Protein AF-A0A7V6T9Q3-F1 (afdb_monomer)

Solvent-accessible surface area (backbone atoms only — not comparable to full-atom values): 6836 Å² total; per-residue (Å²): 120,49,75,36,64,65,38,37,53,51,34,27,56,59,59,22,57,87,50,34,70,61,52,51,51,50,34,50,53,45,54,53,45,46,51,50,51,31,63,75,65,73,51,61,68,80,44,41,38,49,6,45,50,62,48,45,73,47,48,84,70,83,58,65,66,69,73,46,52,45,35,51,50,40,31,52,51,14,56,68,65,44,74,88,62,87,75,60,72,68,50,68,65,40,28,81,54,86,60,99,61,50,64,34,54,50,34,32,43,48,18,50,52,23,52,51,45,51,54,61,64,70,77,108

Mean predicted aligned error: 5.67 Å

Radius of gyration: 14.33 Å; Cα contacts (8 Å, |Δi|>4): 158; chains: 1; bounding box: 30×29×40 Å

Foldseek 3Di:
DAEDPVLLVVQCQQLAVVPSVLLVVLLVVLQVVLVVLCVVVVWPFPDWYRRQLPIDTDTPDPDLVSQLVSLVVLLVVLVVPPPPDDDDPVLLRDRHRDDPDVNSSSSNSSSVSSVVNSVVVVVD

Sequence (124 aa):
MFVDVVGVLLTVIIVSPRYWYIVLILCFAESFLTVLISMALESSITEVVAGGIFTTVTMKNSNIFHLMISPIFLLLLGWGLHRARRIPWLDLINPVAEFKSPLPVLMMKTALYRIMIIILLSNK

Secondary structure (DSSP, 8-state):
-EE-HHHHHHHHHHH-STTHHHHHHHHHHHHHHHHHHHHHTT--EEEEEE-GGG-EEEESS--HHHHHHHHHHHHHHHHHHTTTPPPPHHHHH-TT---SSHHHHHHHHHHHHHHHHHHHHHT-

Structure (mmCIF, N/CA/C/O backbone):
data_AF-A0A7V6T9Q3-F1
#
_entry.id   AF-A0A7V6T9Q3-F1
#
loop_
_atom_site.group_PDB
_atom_site.id
_atom_site.type_symbol
_atom_site.label_atom_id
_atom_site.label_a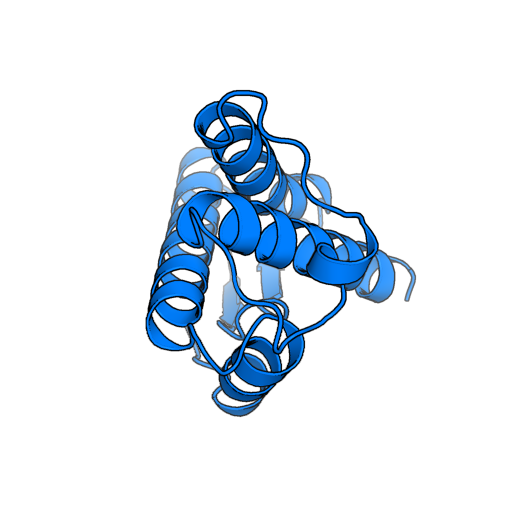lt_id
_atom_site.label_comp_id
_atom_site.label_asym_id
_atom_site.label_entity_id
_atom_site.label_seq_id
_atom_site.pdbx_PDB_ins_code
_atom_site.Cartn_x
_atom_site.Cartn_y
_atom_site.Cartn_z
_atom_site.occupancy
_atom_site.B_iso_or_equiv
_atom_site.auth_seq_id
_atom_site.auth_comp_id
_atom_site.auth_asym_id
_atom_site.auth_atom_id
_atom_site.pdbx_PDB_model_num
ATOM 1 N N . MET A 1 1 ? -2.244 -1.962 -16.749 1.00 72.19 1 MET A N 1
ATOM 2 C CA . MET A 1 1 ? -2.434 -1.736 -15.302 1.00 72.19 1 MET A CA 1
ATOM 3 C C . MET A 1 1 ? -3.295 -2.868 -14.790 1.00 72.19 1 MET A C 1
ATOM 5 O O . MET A 1 1 ? -4.384 -3.057 -15.321 1.00 72.19 1 MET A O 1
ATOM 9 N N . PHE A 1 2 ? -2.787 -3.630 -13.830 1.00 83.38 2 PHE A N 1
ATOM 10 C CA . PHE A 1 2 ? -3.510 -4.737 -13.208 1.00 83.38 2 PHE A CA 1
ATOM 11 C C . PHE A 1 2 ? -3.825 -4.384 -11.758 1.00 83.38 2 PHE A C 1
ATOM 13 O O . PHE A 1 2 ? -3.091 -3.618 -11.136 1.00 83.38 2 PHE A O 1
ATOM 20 N N . VAL A 1 3 ? -4.924 -4.915 -11.229 1.00 85.25 3 VAL A N 1
ATOM 21 C CA . VAL A 1 3 ? -5.287 -4.769 -9.816 1.00 85.25 3 VAL A CA 1
ATOM 22 C C . VAL A 1 3 ? -5.049 -6.109 -9.139 1.00 85.25 3 VAL A C 1
ATOM 24 O O . VAL A 1 3 ? -5.682 -7.101 -9.496 1.00 85.25 3 VAL A O 1
ATOM 27 N N . ASP A 1 4 ? -4.142 -6.132 -8.167 1.00 89.44 4 ASP A N 1
ATOM 28 C CA . ASP A 1 4 ? -3.926 -7.293 -7.311 1.00 89.44 4 ASP A CA 1
ATOM 29 C C . ASP A 1 4 ? -4.925 -7.251 -6.151 1.00 89.44 4 ASP A C 1
ATOM 31 O O . ASP A 1 4 ? -4.722 -6.595 -5.127 1.00 89.44 4 ASP A O 1
ATOM 35 N N . VAL A 1 5 ? -6.036 -7.963 -6.336 1.00 87.69 5 VAL A N 1
ATOM 36 C CA . VAL A 1 5 ? -7.117 -8.054 -5.348 1.00 87.69 5 VAL A CA 1
ATOM 37 C C . VAL A 1 5 ? -6.616 -8.645 -4.028 1.00 87.69 5 VAL A C 1
ATOM 39 O O . VAL A 1 5 ? -7.060 -8.208 -2.964 1.00 87.69 5 VAL A O 1
ATOM 42 N N . VAL A 1 6 ? -5.677 -9.596 -4.075 1.00 90.38 6 VAL A N 1
ATOM 43 C CA . VAL A 1 6 ? -5.126 -10.226 -2.869 1.00 90.38 6 VAL A CA 1
ATOM 44 C C . VAL A 1 6 ? -4.283 -9.214 -2.104 1.00 90.38 6 VAL A C 1
ATOM 46 O O . VAL A 1 6 ? -4.503 -9.030 -0.906 1.00 90.38 6 VAL A O 1
ATOM 49 N N . GLY A 1 7 ? -3.392 -8.494 -2.790 1.00 89.00 7 GLY A N 1
ATOM 50 C CA . GLY A 1 7 ? -2.594 -7.419 -2.200 1.00 89.00 7 GLY A CA 1
ATOM 51 C C . GLY A 1 7 ? -3.453 -6.314 -1.580 1.00 89.00 7 GLY A C 1
ATOM 52 O O . GLY A 1 7 ? -3.213 -5.898 -0.441 1.00 89.00 7 GLY A O 1
ATOM 53 N N . VAL A 1 8 ? -4.512 -5.882 -2.272 1.00 90.12 8 VAL A N 1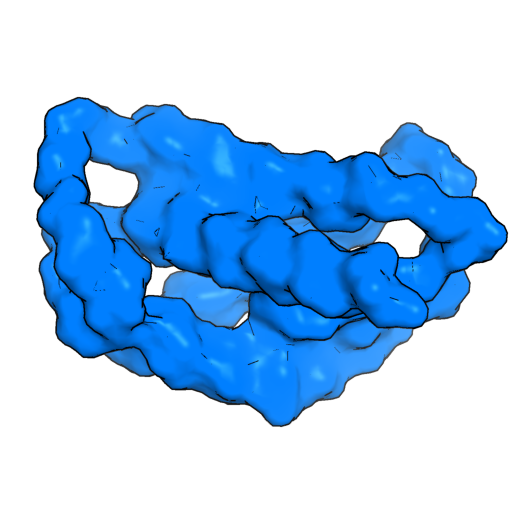
ATOM 54 C CA . VAL A 1 8 ? -5.446 -4.866 -1.757 1.00 90.12 8 VAL A CA 1
ATOM 55 C C . VAL A 1 8 ? -6.179 -5.361 -0.507 1.00 90.12 8 VAL A C 1
ATOM 57 O O . VAL A 1 8 ? -6.269 -4.630 0.482 1.00 90.12 8 VAL A O 1
ATOM 60 N N . LEU A 1 9 ? -6.659 -6.605 -0.502 1.00 91.62 9 LEU A N 1
ATOM 61 C CA . LEU A 1 9 ? -7.345 -7.183 0.654 1.00 91.62 9 LEU A CA 1
ATOM 62 C C . LEU A 1 9 ? -6.392 -7.332 1.850 1.00 91.62 9 LEU A C 1
ATOM 64 O O . LEU A 1 9 ? -6.737 -6.945 2.969 1.00 91.62 9 LEU A O 1
ATOM 68 N N . LEU A 1 10 ? -5.163 -7.801 1.612 1.00 91.94 10 LEU A N 1
ATOM 69 C CA . LEU A 1 10 ? -4.130 -7.898 2.645 1.00 91.94 10 LEU A CA 1
ATOM 70 C C . LEU A 1 10 ? -3.781 -6.516 3.214 1.00 91.94 10 LEU A C 1
ATOM 72 O O . LEU A 1 10 ? -3.622 -6.363 4.424 1.00 91.94 10 LEU A O 1
ATOM 76 N N . THR A 1 11 ? -3.732 -5.495 2.355 1.00 92.06 11 THR A N 1
ATOM 77 C CA . THR A 1 11 ? -3.503 -4.104 2.761 1.00 92.06 11 THR A CA 1
ATOM 78 C C . THR A 1 11 ? -4.572 -3.627 3.742 1.00 92.06 11 THR A C 1
ATOM 80 O O . THR A 1 11 ? -4.242 -3.035 4.770 1.00 92.06 11 THR A O 1
ATOM 83 N N . VAL A 1 12 ? -5.848 -3.909 3.466 1.00 92.62 12 VAL A N 1
ATOM 84 C CA . VAL A 1 12 ? -6.952 -3.537 4.363 1.00 92.62 12 VAL A CA 1
ATOM 85 C C . VAL A 1 12 ? -6.799 -4.207 5.730 1.00 92.62 12 VAL A C 1
ATOM 87 O O . VAL A 1 12 ? -6.946 -3.534 6.750 1.00 92.62 12 VAL A O 1
ATOM 90 N N . ILE A 1 13 ? -6.442 -5.494 5.767 1.00 91.31 13 ILE A N 1
ATOM 91 C CA . ILE A 1 13 ? -6.253 -6.244 7.020 1.00 91.31 13 ILE A CA 1
ATOM 92 C C . ILE A 1 13 ? -5.066 -5.699 7.830 1.00 91.31 13 ILE A C 1
ATOM 94 O O . ILE A 1 13 ? -5.190 -5.504 9.039 1.00 91.31 13 ILE A O 1
ATOM 98 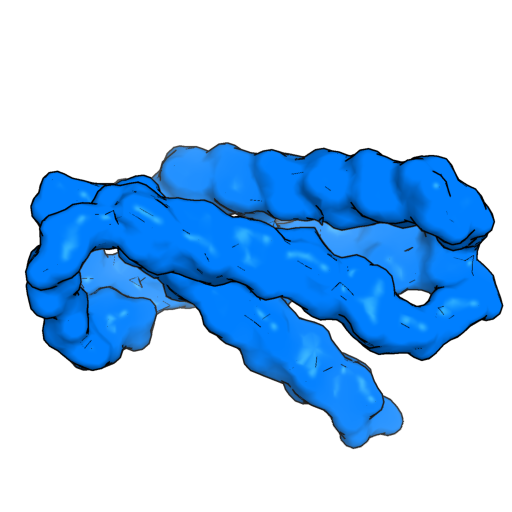N N . ILE A 1 14 ? -3.930 -5.436 7.177 1.00 90.25 14 ILE A N 1
ATOM 99 C CA . ILE A 1 14 ? -2.695 -4.979 7.837 1.00 90.25 14 ILE A CA 1
ATOM 100 C C . ILE A 1 14 ? -2.840 -3.544 8.353 1.00 90.25 14 ILE A C 1
ATOM 102 O O . ILE A 1 14 ? -2.417 -3.225 9.466 1.00 90.25 14 ILE A O 1
ATOM 106 N N . VAL A 1 15 ? -3.423 -2.656 7.547 1.00 90.25 15 VAL A N 1
ATOM 107 C CA . VAL A 1 15 ? -3.491 -1.229 7.874 1.00 90.25 15 VAL A CA 1
ATOM 108 C C . VAL A 1 15 ? -4.614 -0.971 8.870 1.00 90.25 15 VAL A C 1
ATOM 110 O O . VAL A 1 15 ? -4.356 -0.526 9.992 1.00 90.25 15 VAL A O 1
ATOM 113 N N . SER A 1 16 ? -5.860 -1.217 8.469 1.00 90.19 16 SER A N 1
ATOM 114 C CA . SER A 1 16 ? -7.005 -1.150 9.370 1.00 90.19 16 SER A CA 1
ATOM 115 C C . SER A 1 16 ? -8.270 -1.690 8.694 1.00 90.19 16 SER A C 1
ATOM 117 O O . SER A 1 16 ? -8.811 -1.022 7.805 1.00 90.19 16 SER A O 1
ATOM 119 N N . PRO A 1 17 ? -8.816 -2.835 9.145 1.00 89.00 17 PRO A N 1
ATOM 120 C CA . PRO A 1 17 ? -10.073 -3.355 8.615 1.00 89.00 17 PRO A CA 1
ATOM 121 C C . PRO A 1 17 ? -11.261 -2.455 8.978 1.00 89.00 17 PRO A C 1
ATOM 123 O O . PRO A 1 17 ? -12.224 -2.357 8.222 1.00 89.00 17 PRO A O 1
ATOM 126 N N . ARG A 1 18 ? -11.188 -1.739 10.110 1.00 90.06 18 ARG A N 1
ATOM 127 C CA . ARG A 1 18 ? -12.262 -0.845 10.569 1.00 90.06 18 ARG A CA 1
ATOM 128 C C . ARG A 1 18 ? -12.483 0.327 9.613 1.00 90.06 18 ARG A C 1
ATOM 130 O O . ARG A 1 18 ? -13.622 0.699 9.348 1.00 90.06 18 ARG A O 1
ATOM 137 N N . TYR A 1 19 ? -11.402 0.883 9.072 1.00 91.06 19 TYR A N 1
ATOM 138 C CA . TYR A 1 19 ? -11.435 2.020 8.150 1.00 91.06 19 TYR A CA 1
ATOM 139 C C . TYR A 1 19 ? -11.125 1.605 6.706 1.00 91.06 19 TYR A C 1
ATOM 141 O O . TYR A 1 19 ? -10.491 2.359 5.966 1.00 91.06 19 TYR A O 1
ATOM 149 N N . TRP A 1 20 ? -11.584 0.417 6.298 1.00 90.62 20 TRP A N 1
ATOM 150 C CA . TRP A 1 20 ? -11.298 -0.183 4.990 1.00 90.62 20 TRP A CA 1
ATOM 151 C C . TRP A 1 20 ? -11.521 0.775 3.809 1.00 90.62 20 TRP A C 1
ATOM 153 O O . TRP A 1 20 ? -10.661 0.886 2.941 1.00 90.62 20 TRP A O 1
ATOM 163 N N . TYR A 1 21 ? -12.619 1.537 3.810 1.00 91.50 21 TYR A N 1
ATOM 164 C CA . TYR A 1 21 ? -12.926 2.503 2.751 1.00 91.50 21 TYR A CA 1
ATOM 165 C C . TYR A 1 21 ? -11.876 3.621 2.633 1.00 91.50 21 TYR A C 1
ATOM 167 O O . TYR A 1 21 ? -11.457 3.969 1.531 1.00 91.50 21 TYR A O 1
ATOM 175 N N . ILE A 1 22 ? -11.396 4.151 3.766 1.00 91.62 22 ILE A N 1
ATOM 176 C CA . ILE A 1 22 ? -10.340 5.176 3.775 1.00 91.62 22 ILE A CA 1
ATOM 177 C C . ILE A 1 22 ? -9.037 4.572 3.248 1.00 91.62 22 ILE A C 1
ATOM 179 O O . ILE A 1 22 ? -8.360 5.196 2.435 1.00 91.62 22 ILE A O 1
ATOM 183 N N . VAL A 1 23 ? -8.704 3.346 3.664 1.00 92.06 23 VAL A N 1
ATOM 184 C CA . VAL A 1 23 ? -7.504 2.639 3.192 1.00 92.06 23 VAL A CA 1
ATOM 185 C C . VAL A 1 23 ? -7.549 2.427 1.677 1.00 92.06 23 VAL A C 1
ATOM 187 O O . VAL A 1 23 ? -6.549 2.679 1.007 1.00 92.06 23 VAL A O 1
ATOM 190 N N . LEU A 1 24 ? -8.700 2.041 1.118 1.00 91.69 24 LEU A N 1
ATOM 191 C CA . LEU A 1 24 ? -8.872 1.879 -0.329 1.00 91.69 24 LEU A CA 1
ATOM 192 C C . LEU A 1 24 ? -8.675 3.195 -1.089 1.00 91.69 24 LEU A C 1
ATOM 194 O O . LEU A 1 24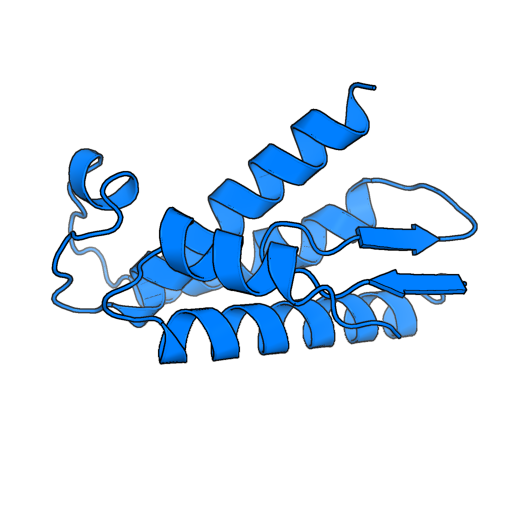 ? -7.936 3.217 -2.074 1.00 91.69 24 LEU A O 1
ATOM 198 N N . ILE A 1 25 ? -9.270 4.297 -0.614 1.00 92.38 25 ILE A N 1
ATOM 199 C CA . ILE A 1 25 ? -9.066 5.624 -1.218 1.00 92.38 25 ILE A CA 1
ATOM 200 C C . ILE A 1 25 ? -7.591 6.011 -1.181 1.00 92.38 25 ILE A C 1
ATOM 202 O O . ILE A 1 25 ? -7.065 6.501 -2.177 1.00 92.38 25 ILE A O 1
ATOM 206 N N . LEU A 1 26 ? -6.916 5.786 -0.053 1.00 92.12 26 LEU A N 1
ATOM 207 C CA . LEU A 1 26 ? -5.496 6.095 0.077 1.00 92.12 26 LEU A CA 1
ATOM 208 C C . LEU A 1 26 ? -4.650 5.268 -0.889 1.00 92.12 26 LEU A C 1
ATOM 210 O O . LEU A 1 26 ? -3.790 5.831 -1.555 1.00 92.12 26 LEU A O 1
ATOM 214 N N . CYS A 1 27 ? -4.930 3.971 -1.034 1.00 89.94 27 CYS A N 1
ATOM 215 C CA . CYS A 1 27 ? -4.238 3.108 -1.996 1.00 89.94 27 CYS A CA 1
ATOM 216 C C . CYS A 1 27 ? -4.446 3.570 -3.444 1.00 89.94 27 CYS A C 1
ATOM 218 O O . CYS A 1 27 ? -3.510 3.548 -4.248 1.00 89.94 27 CYS A O 1
ATOM 220 N N . PHE A 1 28 ? -5.662 4.006 -3.777 1.00 89.88 28 PHE A N 1
ATOM 221 C CA . PHE A 1 28 ? -5.971 4.553 -5.092 1.00 89.88 28 PHE A CA 1
ATOM 222 C C . PHE A 1 28 ? -5.242 5.879 -5.340 1.00 89.88 28 PHE A C 1
ATOM 224 O O . PHE A 1 28 ? -4.563 6.022 -6.356 1.00 89.88 28 PHE A O 1
ATOM 231 N N . ALA A 1 29 ? -5.334 6.823 -4.399 1.00 90.50 29 ALA A N 1
ATOM 232 C CA . ALA A 1 29 ? -4.677 8.124 -4.486 1.00 90.50 29 ALA A CA 1
ATOM 233 C C . ALA A 1 29 ? -3.156 7.977 -4.607 1.00 90.50 29 ALA A C 1
ATOM 235 O O . ALA A 1 29 ? -2.528 8.662 -5.406 1.00 90.50 29 ALA A O 1
ATOM 236 N N . GLU A 1 30 ? -2.577 7.044 -3.858 1.00 89.00 30 GLU A N 1
ATOM 237 C CA . GLU A 1 30 ? -1.163 6.702 -3.929 1.00 89.00 30 GLU A CA 1
ATOM 238 C C . GLU A 1 30 ? -0.775 6.177 -5.320 1.00 89.00 30 GLU A C 1
ATOM 240 O O . GLU A 1 30 ? 0.193 6.652 -5.920 1.00 89.00 30 GLU A O 1
ATOM 245 N N . SER A 1 31 ? -1.535 5.216 -5.854 1.00 86.69 31 SER A N 1
ATOM 246 C CA . SER A 1 31 ? -1.212 4.597 -7.146 1.00 86.69 31 SER A CA 1
ATOM 247 C C . SER A 1 31 ? -1.319 5.632 -8.263 1.00 86.69 31 SER A C 1
ATOM 249 O O . SER A 1 31 ? -0.461 5.709 -9.141 1.00 86.69 31 SER A O 1
ATOM 251 N N . PHE A 1 32 ? -2.342 6.484 -8.184 1.00 88.69 32 PHE A N 1
ATOM 252 C CA . PHE A 1 32 ? -2.535 7.611 -9.087 1.00 88.69 32 PHE A CA 1
ATOM 253 C C . PHE A 1 32 ? -1.376 8.613 -9.010 1.00 88.69 32 PHE A C 1
ATOM 255 O O . PHE A 1 32 ? -0.845 9.027 -10.039 1.00 88.69 32 PHE A O 1
ATOM 262 N N . LEU A 1 33 ? -0.927 8.951 -7.801 1.00 88.38 33 LEU A N 1
ATOM 263 C CA . LEU A 1 33 ? 0.195 9.858 -7.581 1.00 88.38 33 LEU A CA 1
ATOM 264 C C . LEU A 1 33 ? 1.509 9.271 -8.115 1.00 88.38 33 LEU A C 1
ATOM 266 O O . LEU A 1 33 ? 2.285 9.981 -8.750 1.00 88.38 33 LEU A O 1
ATOM 270 N N . THR A 1 34 ? 1.729 7.968 -7.943 1.00 85.88 34 THR A N 1
ATOM 271 C CA . THR A 1 34 ? 2.896 7.264 -8.498 1.00 85.88 34 THR A CA 1
ATOM 272 C C . THR A 1 34 ? 2.917 7.336 -10.027 1.00 85.88 34 THR A C 1
ATOM 274 O O . THR A 1 34 ? 3.964 7.602 -10.622 1.00 85.88 34 THR A O 1
ATOM 277 N N . VAL A 1 35 ? 1.761 7.153 -10.674 1.00 85.75 35 VAL A N 1
ATOM 278 C CA . VAL A 1 35 ? 1.626 7.297 -12.131 1.00 85.75 35 VAL A CA 1
ATOM 279 C C . VAL A 1 35 ? 1.892 8.740 -12.565 1.00 85.75 35 VAL A C 1
ATOM 281 O O . VAL A 1 35 ? 2.670 8.948 -13.493 1.00 85.75 35 VAL A O 1
ATOM 284 N N . LEU A 1 36 ? 1.328 9.736 -11.871 1.00 86.50 36 LEU A N 1
ATOM 285 C CA . LEU A 1 36 ? 1.562 11.155 -12.169 1.00 86.50 36 LEU A CA 1
ATOM 286 C C . LEU A 1 36 ? 3.037 11.548 -12.055 1.00 86.50 36 LEU A C 1
ATOM 288 O O . LEU A 1 36 ? 3.564 12.196 -12.955 1.00 86.50 36 LEU A O 1
ATOM 292 N N . ILE A 1 37 ? 3.713 11.140 -10.976 1.00 83.94 37 ILE A N 1
ATOM 293 C CA . ILE A 1 37 ? 5.152 11.386 -10.791 1.00 83.94 37 ILE A CA 1
ATOM 294 C C . ILE A 1 37 ? 5.943 10.780 -11.944 1.00 83.94 37 ILE A C 1
ATOM 296 O O . ILE A 1 37 ? 6.868 11.398 -12.460 1.00 83.94 37 ILE A O 1
ATOM 300 N N . SER A 1 38 ? 5.583 9.569 -12.347 1.00 80.38 38 SER A N 1
ATOM 301 C CA . SER A 1 38 ? 6.300 8.864 -13.401 1.00 80.38 38 SER A CA 1
ATOM 302 C C . SER A 1 38 ? 6.100 9.515 -14.770 1.00 80.38 38 SER A C 1
ATOM 304 O O . SER A 1 38 ? 7.060 9.654 -15.522 1.00 80.38 38 SER A O 1
ATOM 306 N N . MET A 1 39 ? 4.888 10.003 -15.060 1.00 82.12 39 MET A N 1
ATOM 307 C CA . MET A 1 39 ? 4.628 10.832 -16.243 1.00 82.12 39 MET A CA 1
ATOM 308 C C . MET A 1 39 ? 5.431 12.137 -16.204 1.00 82.12 39 MET A C 1
ATOM 310 O O . MET A 1 39 ? 6.025 12.515 -17.208 1.00 82.12 39 MET A O 1
ATOM 314 N N . ALA A 1 40 ? 5.482 12.806 -15.049 1.00 83.75 40 ALA A N 1
ATOM 315 C CA . ALA A 1 40 ? 6.207 14.066 -14.881 1.00 83.75 40 ALA A CA 1
ATOM 316 C C . ALA A 1 40 ? 7.734 13.911 -14.992 1.00 83.75 40 ALA A C 1
ATOM 318 O O . ALA A 1 40 ? 8.416 14.855 -15.378 1.00 83.75 40 ALA A O 1
ATOM 319 N N . LEU A 1 41 ? 8.270 12.739 -14.646 1.00 79.19 41 LEU A N 1
ATOM 320 C CA . LEU A 1 41 ? 9.703 12.430 -14.689 1.00 79.19 41 LEU A CA 1
ATOM 321 C C . LEU A 1 41 ? 10.128 11.701 -15.973 1.00 79.19 41 LEU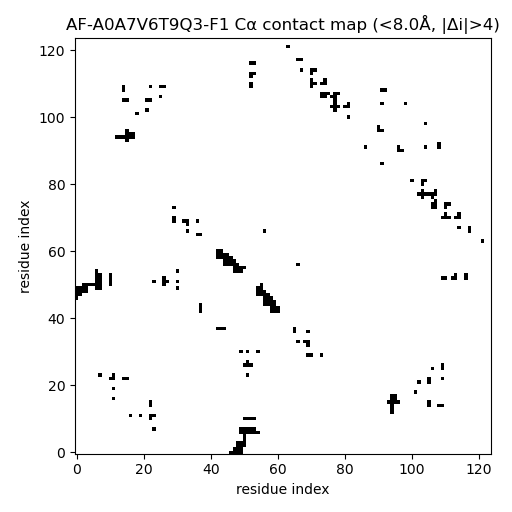 A C 1
ATOM 323 O O . LEU A 1 41 ? 11.246 11.193 -16.028 1.00 79.19 41 LEU A O 1
ATOM 327 N N . GLU A 1 42 ? 9.241 11.615 -16.973 1.00 74.50 42 GLU A N 1
ATOM 328 C CA . GLU A 1 42 ? 9.459 10.896 -18.240 1.00 74.50 42 GLU A CA 1
ATOM 329 C C . GLU A 1 42 ? 9.975 9.456 -18.045 1.00 74.50 42 GLU A C 1
ATOM 331 O O . GLU A 1 42 ? 10.687 8.895 -18.886 1.00 74.50 42 GLU A O 1
ATOM 336 N N . SER A 1 43 ? 9.620 8.817 -16.926 1.00 70.62 43 SER A N 1
ATOM 337 C CA . SER A 1 43 ? 10.030 7.443 -16.677 1.00 70.62 43 SER A CA 1
ATOM 338 C C . SER A 1 43 ? 9.149 6.505 -17.502 1.00 70.62 43 SER A C 1
ATOM 340 O O . SER A 1 43 ? 7.920 6.521 -17.434 1.00 70.62 43 SER A O 1
ATOM 342 N N . SER A 1 44 ? 9.785 5.671 -18.330 1.00 71.06 44 SER A N 1
ATOM 343 C CA . SER A 1 44 ? 9.080 4.665 -19.129 1.00 71.06 44 SER A CA 1
ATOM 344 C C . SER A 1 44 ? 8.588 3.531 -18.227 1.00 71.06 44 SER A C 1
ATOM 346 O O . SER A 1 44 ? 9.266 2.516 -18.034 1.00 71.06 44 SER A O 1
ATOM 348 N N . ILE A 1 45 ? 7.404 3.726 -17.641 1.00 72.19 45 ILE A N 1
ATOM 349 C CA . ILE A 1 45 ? 6.673 2.667 -16.947 1.00 72.19 45 ILE A CA 1
ATOM 350 C C . ILE A 1 45 ? 6.190 1.658 -17.983 1.00 72.19 45 ILE A C 1
ATOM 352 O O . ILE A 1 45 ? 5.469 2.012 -18.917 1.00 72.19 45 ILE A O 1
ATOM 356 N N . THR A 1 46 ? 6.548 0.395 -17.791 1.00 74.81 46 THR A N 1
ATOM 357 C CA . THR A 1 46 ? 6.046 -0.704 -18.620 1.00 74.81 46 THR A CA 1
ATOM 358 C C . THR A 1 46 ? 4.824 -1.355 -17.987 1.00 74.81 46 THR A C 1
ATOM 360 O O . THR A 1 46 ? 3.903 -1.754 -18.697 1.00 74.81 46 THR A O 1
ATOM 363 N N . GLU A 1 47 ? 4.773 -1.422 -16.654 1.00 80.06 47 GLU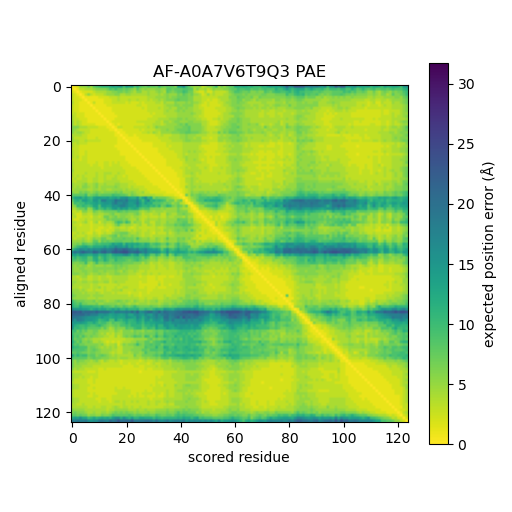 A N 1
ATOM 364 C CA . GLU A 1 47 ? 3.690 -2.089 -15.938 1.00 80.06 47 GLU A CA 1
ATOM 365 C C . GLU A 1 47 ? 3.459 -1.502 -14.539 1.00 80.06 47 GLU A C 1
ATOM 367 O O . GLU A 1 47 ? 4.396 -1.142 -13.830 1.00 80.06 47 GLU A O 1
ATOM 372 N N . VAL A 1 48 ? 2.188 -1.429 -14.134 1.00 82.19 48 VAL A N 1
ATOM 373 C CA . VAL A 1 48 ? 1.758 -1.080 -12.772 1.00 82.19 48 VAL A CA 1
ATOM 374 C C . VAL A 1 48 ? 0.803 -2.163 -12.292 1.00 82.19 48 VAL A C 1
ATOM 376 O O . VAL A 1 48 ? -0.244 -2.379 -12.921 1.00 82.19 48 VAL A O 1
ATOM 379 N N . VAL A 1 49 ? 1.149 -2.802 -11.176 1.00 85.56 49 VAL A N 1
ATOM 380 C CA . VAL A 1 49 ? 0.292 -3.746 -10.451 1.00 85.56 49 VAL A CA 1
ATOM 381 C C . VAL A 1 49 ? -0.149 -3.069 -9.158 1.00 85.56 49 VAL A C 1
ATOM 383 O O . VAL A 1 49 ? 0.655 -2.862 -8.254 1.00 85.56 49 VAL A O 1
ATOM 386 N N . ALA A 1 50 ? -1.419 -2.674 -9.083 1.00 84.62 50 ALA A N 1
ATOM 387 C CA . ALA A 1 50 ? -1.998 -1.974 -7.941 1.00 84.62 50 ALA A CA 1
ATOM 388 C C . ALA A 1 50 ? -2.422 -2.974 -6.853 1.00 84.62 50 ALA A C 1
ATOM 390 O O . ALA A 1 50 ? -3.466 -3.612 -6.971 1.00 84.62 50 ALA A O 1
ATOM 391 N N . GLY A 1 51 ? -1.607 -3.089 -5.801 1.00 84.75 51 GLY A N 1
ATOM 392 C CA . GLY A 1 51 ? -1.784 -4.014 -4.671 1.00 84.75 51 GLY A CA 1
ATOM 393 C C . GLY A 1 51 ? -1.863 -3.316 -3.308 1.00 84.75 51 GLY A C 1
ATOM 394 O O . GLY A 1 51 ? -1.675 -3.950 -2.275 1.00 84.75 51 GLY A O 1
ATOM 395 N N . GLY A 1 52 ? -2.073 -1.996 -3.279 1.00 88.12 52 GLY A N 1
ATOM 396 C CA . GLY A 1 52 ? -2.106 -1.197 -2.051 1.00 88.12 52 GLY A CA 1
ATOM 397 C C . GLY A 1 52 ? -0.708 -0.915 -1.499 1.00 88.12 52 GLY A C 1
ATOM 398 O O . GLY A 1 52 ? 0.089 -0.229 -2.141 1.00 88.12 52 GLY A O 1
ATOM 399 N N . ILE A 1 53 ? -0.381 -1.437 -0.314 1.00 88.75 53 ILE A N 1
ATOM 400 C CA . ILE A 1 53 ? 1.000 -1.341 0.204 1.00 88.75 53 ILE A CA 1
ATOM 401 C C . ILE A 1 53 ? 1.975 -2.223 -0.595 1.00 88.75 53 ILE A C 1
ATOM 403 O O . ILE A 1 53 ? 3.179 -1.995 -0.535 1.00 88.75 53 ILE A O 1
ATOM 407 N N . PHE A 1 54 ? 1.451 -3.175 -1.376 1.00 87.06 54 PHE A N 1
ATOM 408 C CA . PHE A 1 54 ? 2.208 -4.066 -2.260 1.00 87.06 54 PHE A CA 1
ATOM 409 C C . PHE A 1 54 ? 2.237 -3.607 -3.720 1.00 87.06 54 PHE A C 1
ATOM 411 O O . PHE A 1 54 ? 2.633 -4.379 -4.585 1.00 87.06 54 PHE A O 1
ATOM 418 N N . THR A 1 55 ? 1.794 -2.385 -4.031 1.00 84.25 55 THR A N 1
ATOM 419 C CA . THR A 1 55 ? 1.825 -1.901 -5.416 1.00 84.25 55 THR A CA 1
ATOM 420 C C . THR A 1 55 ? 3.250 -1.926 -5.960 1.00 84.25 55 THR A C 1
ATOM 422 O O . THR A 1 55 ? 4.154 -1.310 -5.391 1.00 84.25 55 THR A O 1
ATOM 425 N N . THR A 1 56 ? 3.433 -2.602 -7.092 1.00 82.06 56 THR A N 1
ATOM 426 C CA . THR A 1 56 ? 4.709 -2.675 -7.803 1.00 82.06 56 THR A CA 1
ATOM 427 C C . THR A 1 56 ? 4.616 -1.913 -9.115 1.00 82.06 56 THR A C 1
ATOM 429 O O . THR A 1 56 ? 3.625 -2.017 -9.844 1.00 82.06 56 THR A O 1
ATOM 432 N N . VAL A 1 57 ? 5.668 -1.161 -9.434 1.00 80.50 57 VAL A N 1
ATOM 433 C CA . VAL A 1 57 ? 5.804 -0.477 -10.721 1.00 80.50 57 VAL A CA 1
ATOM 434 C C . VAL A 1 57 ? 7.069 -0.973 -11.398 1.00 80.50 57 VAL A C 1
ATOM 436 O O . VAL A 1 57 ? 8.169 -0.817 -10.868 1.00 80.50 57 VAL A O 1
ATOM 439 N N . THR A 1 58 ? 6.901 -1.565 -12.573 1.00 77.81 58 THR A N 1
ATOM 440 C CA . THR A 1 58 ? 8.002 -2.021 -13.413 1.00 77.81 58 THR A CA 1
ATOM 441 C C . THR A 1 58 ? 8.438 -0.854 -14.294 1.00 77.81 58 THR A C 1
ATOM 443 O O . THR A 1 58 ? 7.661 -0.337 -15.102 1.00 77.81 58 THR A O 1
ATOM 446 N N . MET A 1 59 ? 9.680 -0.406 -14.111 1.00 73.69 59 MET A N 1
ATOM 447 C CA . MET A 1 59 ? 10.295 0.680 -14.877 1.00 73.69 59 MET A CA 1
ATOM 448 C C . MET A 1 59 ? 11.508 0.158 -15.640 1.00 73.69 59 MET A C 1
ATOM 450 O O . MET A 1 59 ? 12.253 -0.680 -15.134 1.00 73.69 59 MET A O 1
ATOM 454 N N . LYS A 1 60 ? 11.748 0.700 -16.839 1.00 66.25 60 LYS A N 1
ATOM 455 C CA . LYS A 1 60 ? 12.918 0.346 -17.661 1.00 66.25 60 LYS A CA 1
ATOM 456 C C . LYS A 1 60 ? 14.255 0.771 -17.027 1.00 66.25 60 LYS A C 1
ATOM 458 O O . LYS A 1 60 ? 15.279 0.163 -17.314 1.00 66.25 60 LYS A O 1
ATOM 463 N N . ASN A 1 61 ? 14.240 1.799 -16.171 1.00 66.94 61 ASN A N 1
ATOM 464 C CA . ASN A 1 61 ? 15.385 2.252 -15.380 1.00 66.94 61 ASN A CA 1
ATOM 465 C C . ASN A 1 61 ? 15.027 2.163 -13.887 1.00 66.94 61 ASN A C 1
ATOM 467 O O . ASN A 1 61 ? 14.151 2.886 -13.411 1.00 66.94 61 ASN A O 1
ATOM 471 N N . SER A 1 62 ? 15.651 1.237 -13.160 1.00 64.00 62 SER A N 1
ATOM 472 C CA . SER A 1 62 ? 15.232 0.788 -11.825 1.00 64.00 62 SER A CA 1
ATOM 473 C C . SER A 1 62 ? 15.741 1.683 -10.689 1.00 64.00 62 SER A C 1
ATOM 475 O O . SER A 1 62 ? 16.335 1.205 -9.721 1.00 64.00 62 SER A O 1
ATOM 477 N N . ASN A 1 63 ? 15.516 2.993 -10.778 1.00 70.88 63 ASN A N 1
ATOM 478 C CA . ASN A 1 63 ? 15.844 3.888 -9.674 1.00 70.88 63 ASN A CA 1
ATOM 479 C C . ASN A 1 63 ? 14.774 3.781 -8.578 1.00 70.88 63 ASN A C 1
ATOM 481 O O . ASN A 1 63 ? 13.686 4.350 -8.687 1.00 70.88 63 ASN A O 1
ATOM 485 N N . ILE A 1 64 ? 15.127 3.100 -7.484 1.00 75.88 64 ILE A N 1
ATOM 486 C CA . ILE A 1 64 ? 14.302 2.923 -6.271 1.00 75.88 64 ILE A CA 1
ATOM 487 C C . ILE A 1 64 ? 13.784 4.265 -5.730 1.00 75.88 64 ILE A C 1
ATOM 489 O O . ILE A 1 64 ? 12.693 4.336 -5.165 1.00 75.88 64 ILE A O 1
ATOM 493 N N . PHE A 1 65 ? 14.534 5.349 -5.955 1.00 76.88 65 PHE A N 1
ATOM 494 C CA . PHE A 1 65 ? 14.164 6.696 -5.533 1.00 76.88 65 PHE A CA 1
ATOM 495 C C . PHE A 1 65 ? 12.770 7.113 -6.028 1.00 76.88 65 PHE A C 1
ATOM 497 O O . PHE A 1 65 ? 11.993 7.645 -5.241 1.00 76.88 65 PHE A O 1
ATOM 504 N N . HIS A 1 66 ? 12.397 6.805 -7.276 1.00 77.06 66 HIS A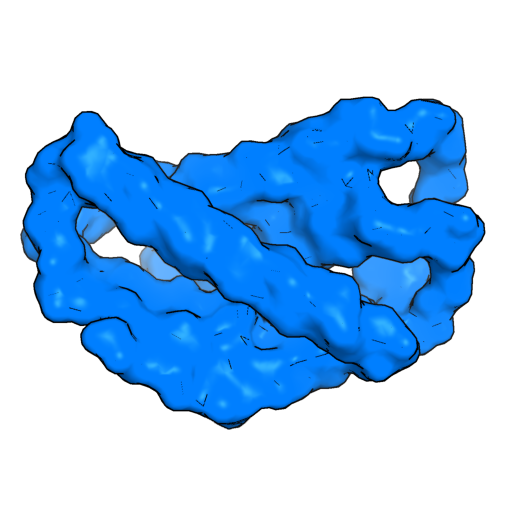 N 1
ATOM 505 C CA . HIS A 1 66 ? 11.085 7.189 -7.819 1.00 77.06 66 HIS A CA 1
ATOM 506 C C . HIS A 1 66 ? 9.921 6.521 -7.080 1.00 77.06 66 HIS A C 1
ATOM 508 O O . HIS A 1 66 ? 8.904 7.162 -6.818 1.00 77.06 66 HIS A O 1
ATOM 514 N N . LEU A 1 67 ? 10.098 5.258 -6.686 1.00 82.31 67 LEU A N 1
ATOM 515 C CA . LEU A 1 67 ? 9.102 4.485 -5.941 1.00 82.31 67 LEU A CA 1
ATOM 516 C C . LEU A 1 67 ? 8.900 5.021 -4.517 1.00 82.31 67 LEU A C 1
ATOM 518 O O . LEU A 1 67 ? 7.839 4.815 -3.931 1.00 82.31 67 LEU A O 1
ATOM 522 N N . MET A 1 68 ? 9.898 5.718 -3.965 1.00 86.19 68 MET A N 1
ATOM 523 C CA . MET A 1 68 ? 9.851 6.286 -2.617 1.00 86.19 68 MET A CA 1
ATOM 524 C C . MET A 1 68 ? 9.174 7.659 -2.548 1.00 86.19 68 MET A C 1
ATOM 526 O O . MET A 1 68 ? 8.638 8.006 -1.497 1.00 86.19 68 MET A O 1
ATOM 530 N N . ILE A 1 69 ? 9.142 8.434 -3.638 1.00 87.19 69 ILE A N 1
ATOM 531 C CA . ILE A 1 69 ? 8.597 9.805 -3.611 1.00 87.19 69 ILE A CA 1
ATOM 532 C C . ILE A 1 69 ? 7.115 9.802 -3.210 1.00 87.19 69 ILE A C 1
ATOM 534 O O . ILE A 1 69 ? 6.707 10.586 -2.356 1.00 87.19 69 ILE A O 1
ATOM 538 N N . SER A 1 70 ? 6.320 8.897 -3.785 1.00 87.50 70 SER A N 1
ATOM 539 C CA . SER A 1 70 ? 4.881 8.797 -3.508 1.00 87.50 70 SER A CA 1
ATOM 540 C C . SER A 1 70 ? 4.556 8.496 -2.032 1.00 87.50 70 SER A C 1
ATOM 542 O O . SER A 1 70 ? 3.838 9.285 -1.403 1.00 87.50 70 SER A O 1
ATOM 544 N N . PRO A 1 71 ? 5.104 7.433 -1.407 1.00 90.50 71 PRO A N 1
ATOM 545 C CA . PRO A 1 71 ? 4.848 7.186 0.005 1.00 90.50 71 PRO A CA 1
ATOM 546 C C . PRO A 1 71 ? 5.442 8.267 0.914 1.00 90.50 71 PRO A C 1
ATOM 548 O O . PRO A 1 71 ? 4.808 8.618 1.907 1.00 90.50 71 PRO A O 1
ATOM 551 N N . ILE A 1 72 ? 6.601 8.850 0.583 1.00 91.81 72 ILE A N 1
ATOM 552 C CA . ILE A 1 72 ? 7.161 9.972 1.358 1.00 91.81 72 ILE A CA 1
ATOM 553 C C . ILE A 1 72 ? 6.213 11.175 1.323 1.00 91.81 72 ILE A C 1
ATOM 555 O O . ILE A 1 72 ? 5.961 11.788 2.361 1.00 91.81 72 ILE A O 1
ATOM 559 N N . PHE A 1 73 ? 5.637 11.486 0.162 1.00 91.25 73 PHE A N 1
ATOM 560 C CA . PHE A 1 73 ? 4.662 12.564 0.032 1.00 91.25 73 PHE A CA 1
ATOM 561 C C . PHE A 1 73 ? 3.427 12.328 0.913 1.00 91.25 73 PHE A C 1
ATOM 563 O O . PHE A 1 73 ? 3.025 13.222 1.659 1.00 91.25 73 PHE A O 1
ATOM 570 N N . LEU A 1 74 ? 2.859 11.116 0.903 1.00 90.50 74 LEU A N 1
ATOM 571 C CA . LEU A 1 74 ? 1.728 10.770 1.775 1.00 90.50 74 LEU A CA 1
ATOM 572 C C . LEU A 1 74 ? 2.083 10.825 3.262 1.00 90.50 74 LEU A C 1
ATOM 574 O O . LEU A 1 74 ? 1.253 11.245 4.069 1.00 90.50 74 LEU A O 1
ATOM 578 N N . LEU A 1 75 ? 3.302 10.426 3.625 1.00 92.56 75 LEU A N 1
ATOM 579 C CA . LEU A 1 75 ? 3.790 10.483 5.000 1.00 92.56 75 LEU A CA 1
ATOM 580 C C . LEU A 1 75 ? 3.896 11.930 5.492 1.00 92.56 75 LEU A C 1
ATOM 582 O O . LEU A 1 75 ? 3.390 12.251 6.569 1.00 92.56 75 LEU A O 1
ATOM 586 N N . LEU A 1 76 ? 4.496 12.810 4.686 1.00 92.19 76 LEU A N 1
ATOM 587 C CA . LEU A 1 76 ? 4.612 14.238 4.987 1.00 92.19 76 LEU A CA 1
ATOM 588 C C . LEU A 1 76 ? 3.239 14.910 5.065 1.00 92.19 76 LEU A C 1
ATOM 590 O O . LEU A 1 76 ? 2.992 15.699 5.979 1.00 92.19 76 LEU A O 1
ATOM 594 N N . LEU A 1 77 ? 2.323 14.566 4.156 1.00 90.88 77 LEU A N 1
ATOM 595 C CA . LEU A 1 77 ? 0.965 15.105 4.158 1.00 90.88 77 LEU A CA 1
ATOM 596 C C . LEU A 1 77 ? 0.183 14.624 5.390 1.00 90.88 77 LEU A C 1
ATOM 598 O O . LEU A 1 77 ? -0.426 15.436 6.086 1.00 90.88 77 LEU A O 1
ATOM 602 N N . GLY A 1 78 ? 0.283 13.338 5.737 1.00 88.69 78 GLY A N 1
ATOM 603 C CA . GLY A 1 78 ? -0.277 12.794 6.976 1.00 88.69 78 GLY A CA 1
ATOM 604 C C . GLY A 1 78 ? 0.255 13.513 8.219 1.00 88.69 78 GLY A C 1
ATOM 605 O O . GLY A 1 78 ? -0.527 13.880 9.097 1.00 88.69 78 GLY A O 1
ATOM 606 N N . TRP A 1 79 ? 1.562 13.794 8.261 1.00 87.81 79 TRP A N 1
ATOM 607 C CA . TRP A 1 79 ? 2.204 14.561 9.335 1.00 87.81 79 TRP A CA 1
ATOM 608 C C . TRP A 1 79 ? 1.713 15.999 9.429 1.00 87.81 79 TRP A C 1
ATOM 610 O O . TRP A 1 79 ? 1.351 16.447 10.520 1.00 87.81 79 TRP A O 1
ATOM 620 N N . GLY A 1 80 ? 1.614 16.700 8.301 1.00 87.94 80 GLY A N 1
ATOM 621 C CA . GLY A 1 80 ? 1.086 18.062 8.249 1.00 87.94 80 GLY A CA 1
ATOM 622 C C . GLY A 1 80 ? -0.356 18.161 8.758 1.00 87.94 80 GLY A C 1
ATOM 623 O O . GLY A 1 80 ? -0.690 19.081 9.508 1.00 87.94 80 GLY A O 1
ATOM 624 N N . LEU A 1 81 ? -1.209 17.184 8.425 1.00 87.88 81 LEU A N 1
ATOM 625 C CA . LEU A 1 81 ? -2.601 17.162 8.888 1.00 87.88 81 LEU A CA 1
ATOM 626 C C . LEU A 1 81 ? -2.763 16.745 10.359 1.00 87.88 81 LEU A C 1
ATOM 628 O O . LEU A 1 81 ? -3.818 16.996 10.946 1.00 87.88 81 LEU A O 1
ATOM 632 N N . HIS A 1 82 ? -1.748 16.142 10.986 1.00 82.12 82 HIS A N 1
ATOM 633 C CA . HIS A 1 82 ? -1.876 15.544 12.319 1.00 82.12 82 HIS A CA 1
ATOM 634 C C . HIS A 1 82 ? -2.009 16.559 13.485 1.00 82.12 82 HIS A C 1
ATOM 636 O O . HIS A 1 82 ? -2.296 16.166 14.618 1.00 82.12 82 HIS A O 1
ATOM 642 N N . ARG A 1 83 ? -1.849 17.873 13.240 1.00 71.94 83 ARG A N 1
ATOM 643 C CA . ARG A 1 83 ? -2.087 18.982 14.205 1.00 71.94 83 ARG A CA 1
ATOM 644 C C . ARG A 1 83 ? -1.672 18.670 15.660 1.00 71.94 83 ARG A C 1
ATOM 646 O O . ARG A 1 83 ? -2.472 18.786 16.586 1.00 71.94 83 ARG A O 1
ATOM 653 N N . ALA A 1 84 ? -0.411 18.275 15.854 1.00 64.44 84 ALA A N 1
ATOM 654 C CA . ALA A 1 84 ? 0.259 18.132 17.157 1.00 64.44 84 ALA A CA 1
ATOM 655 C C . ALA A 1 84 ? -0.423 17.225 18.209 1.00 64.44 84 ALA A C 1
ATOM 657 O O . ALA A 1 84 ? -0.032 17.234 19.379 1.00 64.44 84 ALA A O 1
ATOM 658 N N . ARG A 1 85 ? -1.409 16.399 17.835 1.00 68.94 85 ARG A N 1
ATOM 659 C CA . ARG A 1 85 ? -1.921 15.361 18.741 1.00 68.94 85 ARG A CA 1
ATOM 660 C C . ARG A 1 85 ? -0.834 14.295 18.918 1.00 68.94 85 ARG A C 1
ATOM 662 O O . ARG A 1 85 ? -0.092 14.007 17.984 1.00 68.94 85 ARG A O 1
ATOM 669 N N . ARG A 1 86 ? -0.702 13.711 20.111 1.00 70.62 86 ARG A N 1
ATOM 670 C CA . ARG A 1 86 ? 0.171 12.542 20.302 1.00 70.62 86 ARG A CA 1
ATOM 671 C C . ARG A 1 86 ? -0.585 11.296 19.850 1.00 70.62 86 ARG A C 1
ATOM 673 O O . ARG A 1 86 ? -1.670 11.040 20.365 1.00 70.62 86 ARG A O 1
ATOM 680 N N . ILE A 1 87 ? -0.019 10.544 18.908 1.00 67.69 87 ILE A N 1
ATOM 681 C CA . ILE A 1 87 ? -0.457 9.173 18.612 1.00 67.69 87 ILE A CA 1
ATOM 682 C C . ILE A 1 87 ? 0.375 8.253 19.505 1.00 67.69 87 ILE A C 1
ATOM 684 O O . ILE A 1 87 ? 1.606 8.344 19.469 1.00 67.69 87 ILE A O 1
ATOM 688 N N . PRO A 1 88 ? -0.240 7.377 20.308 1.00 77.44 88 PRO A N 1
ATOM 689 C CA . PRO A 1 88 ? 0.489 6.291 20.942 1.00 77.44 88 PRO A CA 1
ATOM 690 C C . PRO A 1 88 ? 1.114 5.405 19.859 1.00 77.44 88 PRO A C 1
ATOM 692 O O . PRO A 1 88 ? 0.424 4.947 18.954 1.00 77.44 88 PRO A O 1
ATOM 695 N N . TRP A 1 89 ? 2.417 5.131 19.947 1.00 74.50 89 TRP A N 1
ATOM 696 C CA . TRP A 1 89 ? 3.117 4.285 18.968 1.00 74.50 89 TRP A CA 1
ATOM 697 C C . TRP A 1 89 ? 2.486 2.889 18.824 1.00 74.50 89 TRP A C 1
ATOM 699 O O . TRP A 1 89 ? 2.484 2.321 17.736 1.00 74.50 89 TRP A O 1
ATOM 709 N N . LEU A 1 90 ? 1.893 2.367 19.903 1.00 77.88 90 LEU A N 1
ATOM 710 C CA . LEU A 1 90 ? 1.170 1.091 19.915 1.00 77.88 90 LEU A CA 1
ATOM 711 C C . LEU A 1 90 ? -0.069 1.101 19.006 1.00 77.88 90 LEU A C 1
ATOM 713 O O . LEU A 1 90 ? -0.335 0.114 18.317 1.00 77.88 90 LEU A O 1
ATOM 717 N N . ASP A 1 91 ? -0.782 2.225 18.937 1.00 79.00 91 ASP A N 1
ATOM 718 C CA . ASP A 1 91 ? -1.973 2.354 18.094 1.00 79.00 91 ASP A CA 1
ATOM 719 C C . ASP A 1 91 ? -1.604 2.396 16.609 1.00 79.00 91 ASP A C 1
ATOM 721 O O . ASP A 1 91 ? -2.380 1.969 15.758 1.00 79.00 91 ASP A O 1
ATOM 725 N N . LEU A 1 92 ? -0.389 2.849 16.281 1.00 78.62 92 LEU A N 1
ATOM 726 C CA . LEU A 1 92 ? 0.099 2.873 14.906 1.00 78.62 92 LEU A CA 1
ATOM 727 C C . LEU A 1 92 ? 0.273 1.460 14.335 1.00 78.62 92 LEU A C 1
ATOM 729 O O . LEU A 1 92 ? 0.049 1.257 13.147 1.00 78.62 92 LEU A O 1
ATOM 733 N N . ILE A 1 93 ? 0.630 0.480 15.166 1.00 82.38 93 ILE A N 1
ATOM 734 C CA . ILE A 1 93 ? 0.815 -0.915 14.743 1.00 82.38 93 ILE A CA 1
ATOM 735 C C . ILE A 1 93 ? -0.524 -1.655 14.769 1.00 82.38 93 ILE A C 1
ATOM 737 O O . ILE A 1 93 ? -0.839 -2.403 13.846 1.00 82.38 93 ILE A O 1
ATOM 741 N N . ASN A 1 94 ? -1.356 -1.403 15.779 1.00 85.44 94 ASN A N 1
ATOM 742 C CA . ASN A 1 94 ? -2.615 -2.116 15.960 1.00 85.44 94 ASN A CA 1
ATOM 743 C C . ASN A 1 94 ? -3.611 -1.837 14.804 1.00 85.44 94 ASN A C 1
ATOM 745 O O . ASN A 1 94 ? -4.036 -0.693 14.621 1.00 85.44 94 ASN A O 1
ATOM 749 N N . PRO A 1 95 ? -4.013 -2.843 14.001 1.00 82.81 95 PRO A N 1
ATOM 750 C CA . PRO A 1 95 ? -4.965 -2.652 12.900 1.00 82.81 95 PRO A CA 1
ATOM 751 C C . PRO A 1 95 ? -6.383 -2.300 13.382 1.00 82.81 95 PRO A C 1
ATOM 753 O O . PRO A 1 95 ? -7.147 -1.668 12.648 1.00 82.81 95 PRO A O 1
ATOM 756 N N . VAL A 1 96 ? -6.730 -2.658 14.623 1.00 86.38 96 VAL A N 1
ATOM 757 C CA . VAL A 1 96 ? -8.066 -2.467 15.217 1.00 86.38 96 VAL A CA 1
ATOM 758 C C . VAL A 1 96 ? -8.145 -1.190 16.071 1.00 86.38 96 VAL A C 1
ATOM 760 O O . VAL A 1 96 ? -9.190 -0.894 16.646 1.00 86.38 96 VAL A O 1
ATOM 763 N N . ALA A 1 97 ? -7.062 -0.410 16.153 1.00 84.38 97 ALA A N 1
ATOM 764 C CA . ALA A 1 97 ? -7.040 0.821 16.937 1.00 84.38 97 ALA A CA 1
ATOM 765 C C . ALA A 1 97 ? -8.097 1.834 16.467 1.00 84.38 97 ALA A C 1
ATOM 767 O O . ALA A 1 97 ? -8.394 1.973 15.277 1.00 84.38 97 ALA A O 1
ATOM 768 N N . GLU A 1 98 ? -8.660 2.558 17.431 1.00 84.69 98 GLU A N 1
ATOM 769 C CA . GLU A 1 98 ? -9.642 3.605 17.182 1.00 84.69 98 GLU A CA 1
ATOM 770 C C . GLU A 1 98 ? -8.976 4.976 17.193 1.00 84.69 98 GLU A C 1
ATOM 772 O O . GLU A 1 98 ? -8.328 5.371 18.163 1.00 84.69 98 GLU A O 1
ATOM 777 N N . PHE A 1 99 ? -9.164 5.729 16.111 1.00 82.25 99 PHE A N 1
ATOM 778 C CA . PHE A 1 99 ? -8.518 7.022 15.938 1.00 82.25 99 PHE A CA 1
ATOM 779 C C . PHE A 1 99 ? -9.540 8.152 15.976 1.00 82.25 99 PHE A C 1
ATOM 781 O O . PHE A 1 99 ? -10.519 8.154 15.232 1.00 82.25 99 PHE A O 1
ATOM 788 N N . LYS A 1 100 ? -9.251 9.190 16.772 1.00 81.12 100 LYS A N 1
ATOM 789 C CA . LYS A 1 100 ? -10.041 10.437 16.791 1.00 81.12 100 LYS A CA 1
ATOM 790 C C . LYS A 1 100 ? -10.008 11.181 15.450 1.00 81.12 100 LYS A C 1
ATOM 792 O O . LYS A 1 100 ? -10.927 11.922 15.129 1.00 81.12 100 LYS A O 1
ATOM 797 N N . SER A 1 101 ? -8.924 11.024 14.694 1.00 83.81 101 SER A N 1
ATOM 798 C CA . SER A 1 101 ? -8.730 11.586 13.355 1.00 83.81 101 SER A CA 1
ATOM 799 C C . SER A 1 101 ? -8.093 10.509 12.473 1.00 83.81 101 SER A C 1
ATOM 801 O O . SER A 1 101 ? -6.867 10.466 12.379 1.00 83.81 101 SER A O 1
ATOM 803 N N . PRO A 1 102 ? -8.895 9.605 11.877 1.00 86.12 102 PRO A N 1
ATOM 804 C CA . PRO A 1 102 ? -8.382 8.395 11.235 1.00 86.12 102 PRO A CA 1
ATOM 805 C C . PRO A 1 102 ? -7.564 8.695 9.980 1.00 86.12 102 PRO A C 1
ATOM 807 O O . PRO A 1 102 ? -6.552 8.050 9.756 1.00 86.12 102 PRO A O 1
ATOM 810 N N . LEU A 1 103 ? -7.944 9.707 9.196 1.00 88.81 103 LEU A N 1
ATOM 811 C CA . LEU A 1 103 ? -7.292 10.021 7.924 1.00 88.81 103 LEU A CA 1
ATOM 812 C C . LEU A 1 103 ? -5.770 10.263 8.045 1.00 88.81 103 LEU A C 1
ATOM 814 O O . LEU A 1 103 ? -5.027 9.485 7.452 1.00 88.81 103 LEU A O 1
ATOM 818 N N . PRO A 1 104 ? -5.263 11.248 8.818 1.00 88.88 104 PRO A N 1
ATOM 819 C CA . PRO A 1 104 ? -3.821 11.503 8.894 1.00 88.88 104 PRO A CA 1
ATOM 820 C C . PRO A 1 104 ? -3.030 10.312 9.448 1.00 88.88 104 PRO A C 1
ATOM 822 O O . PRO A 1 104 ? -1.922 10.043 8.990 1.00 88.88 104 PRO A O 1
ATOM 825 N N . VAL A 1 105 ? -3.609 9.562 10.391 1.00 89.69 105 VAL A N 1
ATOM 826 C CA . VAL A 1 105 ? -2.954 8.386 10.978 1.00 89.69 105 VAL A CA 1
ATOM 827 C C . VAL A 1 105 ? -2.874 7.242 9.971 1.00 89.69 105 VAL A C 1
ATOM 829 O O . VAL A 1 105 ? -1.819 6.634 9.812 1.00 89.69 105 VAL A O 1
ATOM 832 N N . LEU A 1 106 ? -3.962 6.977 9.246 1.00 91.00 106 LEU A N 1
ATOM 833 C CA . LEU A 1 106 ? -3.993 5.955 8.204 1.00 91.00 106 LEU A CA 1
ATOM 834 C C . LEU A 1 106 ? -3.059 6.317 7.050 1.00 91.00 106 LEU A C 1
ATOM 836 O O . LEU A 1 106 ? -2.366 5.431 6.571 1.00 91.00 106 LEU A O 1
ATOM 840 N N . MET A 1 107 ? -2.955 7.595 6.670 1.00 91.69 107 MET A N 1
ATOM 841 C CA . MET A 1 107 ? -1.981 8.065 5.676 1.00 91.69 107 MET A CA 1
ATOM 842 C C . MET A 1 107 ? -0.547 7.723 6.076 1.00 91.69 107 MET A C 1
ATOM 844 O O . MET A 1 107 ? 0.162 7.059 5.317 1.00 91.69 107 MET A O 1
ATOM 848 N N . MET A 1 108 ? -0.145 8.103 7.294 1.00 90.25 108 MET A N 1
ATOM 849 C CA . MET A 1 108 ? 1.169 7.747 7.833 1.00 90.25 108 MET A CA 1
ATOM 850 C C . MET A 1 108 ? 1.371 6.233 7.855 1.00 90.25 108 MET A C 1
ATOM 852 O O . MET A 1 108 ? 2.403 5.745 7.405 1.00 90.25 108 MET A O 1
ATOM 856 N N . LYS A 1 109 ? 0.378 5.483 8.345 1.00 91.44 109 LYS A N 1
ATOM 857 C CA . LYS A 1 109 ? 0.443 4.026 8.481 1.00 91.44 109 LYS A CA 1
ATOM 858 C C . LYS A 1 109 ? 0.611 3.343 7.121 1.00 91.44 109 LYS A C 1
ATOM 860 O O . LYS A 1 109 ? 1.520 2.535 6.953 1.00 91.44 109 LYS A O 1
ATOM 865 N N . THR A 1 110 ? -0.199 3.715 6.128 1.00 91.38 110 THR A N 1
ATOM 866 C CA . THR A 1 110 ? -0.080 3.204 4.752 1.00 91.38 110 THR A CA 1
ATOM 867 C C . THR A 1 110 ? 1.280 3.522 4.138 1.00 91.38 110 THR A C 1
ATOM 869 O O . THR A 1 110 ? 1.892 2.649 3.526 1.00 91.38 110 THR A O 1
ATOM 872 N N . ALA A 1 111 ? 1.786 4.741 4.342 1.00 91.56 111 ALA A N 1
ATOM 873 C CA . ALA A 1 111 ? 3.066 5.166 3.796 1.00 91.56 111 ALA A CA 1
ATOM 874 C C . ALA A 1 111 ? 4.245 4.422 4.439 1.00 91.56 111 ALA A C 1
ATOM 876 O O . ALA A 1 111 ? 5.123 3.940 3.726 1.00 91.56 111 ALA A O 1
ATOM 877 N N . LEU A 1 112 ? 4.240 4.274 5.768 1.00 91.62 112 LEU A N 1
ATOM 878 C CA . LEU A 1 112 ? 5.273 3.548 6.509 1.00 91.62 112 LEU A CA 1
ATOM 879 C C . LEU A 1 112 ? 5.350 2.081 6.088 1.00 91.62 112 LEU A C 1
ATOM 881 O O . LEU A 1 112 ? 6.439 1.593 5.787 1.00 91.62 112 LEU A O 1
ATOM 885 N N . TYR A 1 113 ? 4.210 1.387 6.012 1.00 91.69 113 TYR A N 1
ATOM 886 C CA . TYR A 1 113 ? 4.205 -0.008 5.566 1.00 91.69 113 TYR A CA 1
ATOM 887 C C . TYR A 1 113 ? 4.662 -0.157 4.123 1.00 91.69 113 TYR A C 1
ATOM 889 O O . TYR A 1 113 ? 5.402 -1.088 3.814 1.00 91.69 113 TYR A O 1
ATOM 897 N N . ARG A 1 114 ? 4.284 0.775 3.246 1.00 90.00 114 ARG A N 1
ATOM 898 C CA . ARG A 1 114 ? 4.761 0.746 1.868 1.00 90.00 114 ARG A CA 1
ATOM 899 C C . ARG A 1 114 ? 6.269 0.969 1.775 1.00 90.00 114 ARG A C 1
ATOM 901 O O . ARG A 1 114 ? 6.933 0.220 1.070 1.00 90.00 114 ARG A O 1
ATOM 908 N N . ILE A 1 115 ? 6.821 1.952 2.489 1.00 90.50 115 ILE A N 1
ATOM 909 C CA . ILE A 1 115 ? 8.275 2.187 2.530 1.00 90.50 115 ILE A CA 1
ATOM 910 C C . ILE A 1 115 ? 8.991 0.923 3.007 1.00 90.50 115 ILE A C 1
ATOM 912 O O . ILE A 1 115 ? 9.952 0.491 2.376 1.00 90.50 115 ILE A O 1
ATOM 916 N N . MET A 1 116 ? 8.486 0.293 4.070 1.00 90.25 116 MET A N 1
ATOM 917 C CA . MET A 1 116 ? 9.033 -0.962 4.582 1.00 90.25 116 MET A CA 1
ATOM 918 C C . MET A 1 116 ? 9.018 -2.071 3.517 1.00 90.25 116 MET A C 1
ATOM 920 O O . MET A 1 116 ? 10.028 -2.749 3.341 1.00 90.25 116 MET A O 1
ATOM 924 N N . ILE A 1 117 ? 7.913 -2.238 2.783 1.00 89.00 117 ILE A N 1
ATOM 925 C CA . ILE A 1 117 ? 7.799 -3.235 1.707 1.00 89.00 117 ILE A CA 1
ATOM 926 C C . ILE A 1 117 ? 8.761 -2.928 0.557 1.00 89.00 117 ILE A C 1
ATOM 928 O O . ILE A 1 117 ? 9.443 -3.839 0.095 1.00 89.00 117 ILE A O 1
ATOM 932 N N . ILE A 1 118 ? 8.870 -1.668 0.126 1.00 87.50 118 ILE A N 1
ATOM 933 C CA . ILE A 1 118 ? 9.807 -1.265 -0.933 1.00 87.50 118 ILE A CA 1
ATOM 934 C C . ILE A 1 118 ? 11.245 -1.596 -0.522 1.00 87.50 118 ILE A C 1
ATOM 936 O O . ILE A 1 118 ? 11.977 -2.186 -1.312 1.00 87.50 118 ILE A O 1
ATOM 940 N N . ILE A 1 119 ? 11.644 -1.275 0.713 1.00 86.69 119 ILE A N 1
ATOM 941 C CA . ILE A 1 119 ? 12.985 -1.594 1.232 1.00 86.69 119 ILE A CA 1
ATOM 942 C C . ILE A 1 119 ? 13.210 -3.110 1.254 1.00 86.69 119 ILE A C 1
ATOM 944 O O . ILE A 1 119 ? 14.264 -3.585 0.838 1.00 86.69 119 ILE A O 1
ATOM 948 N N . LEU A 1 120 ? 12.220 -3.876 1.716 1.00 85.50 120 LEU A N 1
ATOM 949 C CA . LEU A 1 120 ? 12.322 -5.329 1.827 1.00 85.50 120 LEU A CA 1
ATOM 95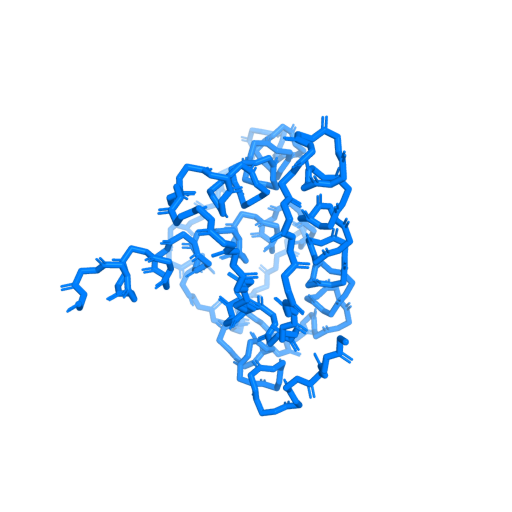0 C C . LEU A 1 120 ? 12.412 -6.015 0.456 1.00 85.50 120 LEU A C 1
ATOM 952 O O . LEU A 1 120 ? 13.165 -6.973 0.305 1.00 85.50 120 LEU A O 1
ATOM 956 N N . LEU A 1 121 ? 11.677 -5.517 -0.540 1.00 81.50 121 LEU A N 1
ATOM 957 C CA . LEU A 1 121 ? 11.730 -6.016 -1.916 1.00 81.50 121 LEU A CA 1
ATOM 958 C C . LEU A 1 121 ? 12.994 -5.565 -2.657 1.00 81.50 121 LEU A C 1
ATOM 960 O O . LEU A 1 121 ? 13.470 -6.293 -3.518 1.00 81.50 121 LEU A O 1
ATOM 964 N N . SER A 1 122 ? 13.541 -4.397 -2.317 1.00 74.94 122 SER A N 1
ATOM 965 C CA . SER A 1 122 ? 14.753 -3.850 -2.935 1.00 74.94 122 SER A CA 1
ATOM 966 C C . SER A 1 122 ? 16.053 -4.496 -2.444 1.00 74.94 122 SER A C 1
ATOM 968 O O . SER A 1 122 ? 17.077 -4.337 -3.100 1.00 74.94 122 SER A O 1
ATOM 970 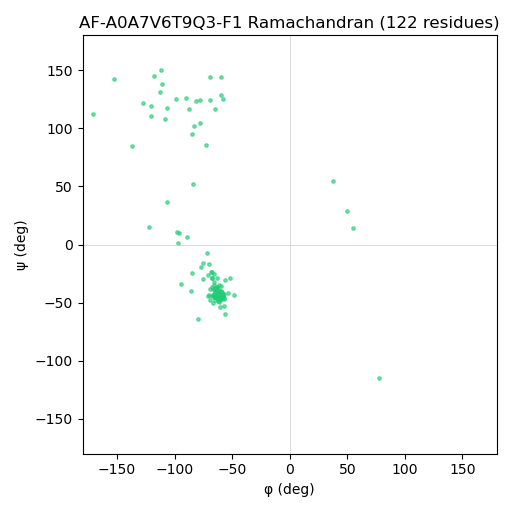N N . ASN A 1 123 ? 16.036 -5.161 -1.286 1.00 64.19 123 ASN A N 1
ATOM 971 C CA . ASN A 1 123 ? 17.195 -5.865 -0.722 1.00 64.19 123 ASN A CA 1
ATOM 972 C C . ASN A 1 123 ? 17.306 -7.332 -1.187 1.00 64.19 123 ASN A C 1
ATOM 974 O O . ASN A 1 123 ? 18.140 -8.073 -0.665 1.00 64.19 123 ASN A O 1
ATOM 978 N N . LYS A 1 124 ? 16.452 -7.761 -2.119 1.00 50.97 124 LYS A N 1
ATOM 979 C CA . LYS A 1 124 ? 16.532 -9.056 -2.804 1.00 50.97 124 LYS A CA 1
ATOM 980 C C . LYS A 1 124 ? 17.239 -8.901 -4.141 1.00 50.97 124 LYS A C 1
ATOM 982 O O . LYS A 1 124 ? 17.990 -9.838 -4.482 1.00 50.97 124 LYS A O 1
#

pLDDT: mean 84.18, std 7.98, range [50.97, 92.62]